Protein AF-A0A9P6LDC3-F1 (afdb_monomer)

pLDDT: mean 74.84, std 11.53, range [49.16, 89.44]

Nearest PDB structures (foldseek):
  6ywy-assembly1_0  TM=6.976E-01  e=1.462E+00  Neurospora crassa
  8rol-assembly1_A  TM=3.764E-01  e=1.462E+00  Homo sapiens
  6zqf-assembly1_UV  TM=6.733E-01  e=9.443E+00  Saccharomyces cerevisiae S288C
  3k9k-assembly2_A  TM=3.145E-01  e=1.773E+00  Homo sapiens
  7t4s-assembly1_D  TM=3.705E-01  e=4.963E+00  Human betaherpesvirus 5

Solvent-accessible surface area (backbone atoms only — not comparable to full-atom values): 4399 Å² total; per-residue (Å²): 112,70,70,52,49,69,76,37,71,85,63,56,64,48,79,45,79,43,52,94,46,97,89,46,79,70,34,46,28,44,40,39,71,75,42,87,86,52,70,53,70,39,56,99,85,65,54,63,68,61,48,51,53,50,70,67,30,64,74,48,46,50,43,47,38,59,72,68,64,62,128

Foldseek 3Di:
DVVCCVVCVLWDKDWDFPDPDPVDPTWIWIDTPLDRPDTPTDDPDDGVVVVVVVCVDPVSVVSSCVVVVPD

Structure (mmCIF, N/CA/C/O backbone):
data_AF-A0A9P6LDC3-F1
#
_entry.id   AF-A0A9P6LDC3-F1
#
loop_
_atom_site.group_PDB
_atom_site.id
_atom_site.type_symbol
_atom_site.label_atom_id
_atom_site.label_alt_id
_atom_site.label_comp_id
_atom_site.label_asym_id
_atom_site.label_entity_id
_atom_site.label_seq_id
_atom_site.pdbx_PDB_ins_code
_atom_site.Cartn_x
_atom_site.Cartn_y
_atom_site.Cartn_z
_atom_site.occupancy
_atom_site.B_iso_or_equiv
_atom_site.auth_seq_id
_atom_site.auth_comp_id
_atom_site.auth_asym_id
_atom_site.auth_atom_id
_atom_site.pdbx_PDB_model_num
ATOM 1 N N . MET A 1 1 ? -0.105 -9.283 -5.936 1.00 57.62 1 MET A N 1
ATOM 2 C CA . MET A 1 1 ? -1.013 -8.112 -5.907 1.00 57.62 1 MET A CA 1
ATOM 3 C C . MET A 1 1 ? -2.425 -8.524 -5.522 1.00 57.62 1 MET A C 1
ATOM 5 O O . MET A 1 1 ? -2.926 -7.998 -4.541 1.00 57.62 1 MET A O 1
ATOM 9 N N . GLU A 1 2 ? -3.033 -9.493 -6.212 1.00 66.88 2 GLU A N 1
ATOM 10 C CA . GLU A 1 2 ? -4.401 -9.966 -5.929 1.00 66.88 2 GLU A CA 1
ATOM 11 C C . GLU A 1 2 ? -4.620 -10.411 -4.474 1.00 66.88 2 GLU A C 1
ATOM 13 O O . GLU A 1 2 ? -5.541 -9.937 -3.819 1.00 66.88 2 GLU A O 1
ATOM 18 N N . HIS A 1 3 ? -3.687 -11.186 -3.913 1.00 72.62 3 HIS A N 1
ATOM 19 C CA . HIS A 1 3 ? -3.737 -11.618 -2.512 1.00 72.62 3 HIS A CA 1
ATOM 20 C C . HIS A 1 3 ? -3.838 -10.457 -1.501 1.00 72.62 3 HIS A C 1
ATOM 22 O O . HIS A 1 3 ? -4.539 -10.564 -0.500 1.00 72.62 3 HIS A O 1
ATOM 28 N N . LEU A 1 4 ? -3.178 -9.321 -1.767 1.00 76.31 4 LEU A N 1
ATOM 29 C CA . LEU A 1 4 ? -3.255 -8.148 -0.890 1.00 76.31 4 LEU A CA 1
ATOM 30 C C . LEU A 1 4 ? -4.610 -7.452 -1.006 1.00 76.31 4 LEU A C 1
ATOM 32 O O . LEU A 1 4 ? -5.131 -7.009 0.003 1.00 76.31 4 LEU A O 1
ATOM 36 N N . ARG A 1 5 ? -5.201 -7.402 -2.204 1.00 79.06 5 ARG A N 1
ATOM 37 C CA . ARG A 1 5 ? -6.528 -6.800 -2.419 1.00 79.06 5 ARG A CA 1
ATOM 38 C C . ARG A 1 5 ? -7.632 -7.613 -1.741 1.00 79.06 5 ARG A C 1
ATOM 40 O O . ARG A 1 5 ? -8.575 -7.035 -1.225 1.00 79.06 5 ARG A O 1
ATOM 47 N N . VAL A 1 6 ? -7.486 -8.939 -1.705 1.00 83.00 6 VAL A N 1
ATOM 48 C CA . VAL A 1 6 ? -8.404 -9.834 -0.979 1.00 83.00 6 VAL A CA 1
ATOM 49 C C . VAL A 1 6 ? -8.231 -9.692 0.534 1.00 83.00 6 VAL A C 1
ATOM 51 O O . VAL A 1 6 ? -9.212 -9.619 1.265 1.00 83.00 6 VAL A O 1
ATOM 54 N N . LYS A 1 7 ? -6.985 -9.632 1.017 1.00 83.75 7 LYS A N 1
ATOM 55 C CA . LYS A 1 7 ? -6.682 -9.545 2.453 1.00 83.75 7 LYS A CA 1
ATOM 56 C C . LYS A 1 7 ? -6.966 -8.163 3.050 1.00 83.75 7 LYS A C 1
ATOM 58 O O . LYS A 1 7 ? -7.232 -8.052 4.242 1.00 83.75 7 LYS A O 1
ATOM 63 N N . TYR A 1 8 ? -6.885 -7.128 2.222 1.00 85.25 8 TYR A N 1
ATOM 64 C CA . TYR A 1 8 ? -6.968 -5.723 2.598 1.00 85.25 8 TYR A CA 1
ATOM 65 C C . TYR A 1 8 ? -7.894 -4.975 1.622 1.00 85.25 8 TYR A C 1
ATOM 67 O O . TYR A 1 8 ? -7.425 -4.155 0.833 1.00 85.25 8 TYR A O 1
ATOM 75 N N . PRO A 1 9 ? -9.207 -5.278 1.631 1.00 85.38 9 PRO A N 1
ATOM 76 C CA . PRO A 1 9 ? -10.159 -4.736 0.655 1.00 85.38 9 PRO A CA 1
ATOM 77 C C . PRO A 1 9 ? -10.411 -3.234 0.836 1.00 85.38 9 PRO A C 1
ATOM 79 O O . PRO A 1 9 ? -10.784 -2.533 -0.102 1.00 85.38 9 PRO A O 1
ATOM 82 N N . GLU A 1 10 ? -10.193 -2.735 2.048 1.00 85.38 10 GLU A N 1
ATOM 83 C CA . GLU A 1 10 ? -10.339 -1.328 2.400 1.00 85.38 10 GLU A CA 1
ATOM 84 C C . GLU A 1 10 ? -9.134 -0.492 1.952 1.00 85.38 10 GLU A C 1
ATOM 86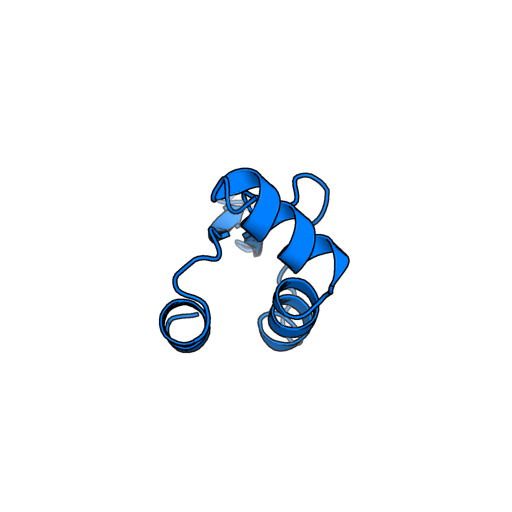 O O . GLU A 1 10 ? -9.229 0.722 1.779 1.00 85.38 10 GLU A O 1
ATOM 91 N N . ASP A 1 11 ? -7.985 -1.114 1.733 1.00 86.75 11 ASP A N 1
ATOM 92 C CA . ASP A 1 11 ? -6.753 -0.418 1.410 1.00 86.75 11 ASP A CA 1
ATOM 93 C C . ASP A 1 11 ? -6.721 -0.047 -0.080 1.00 86.7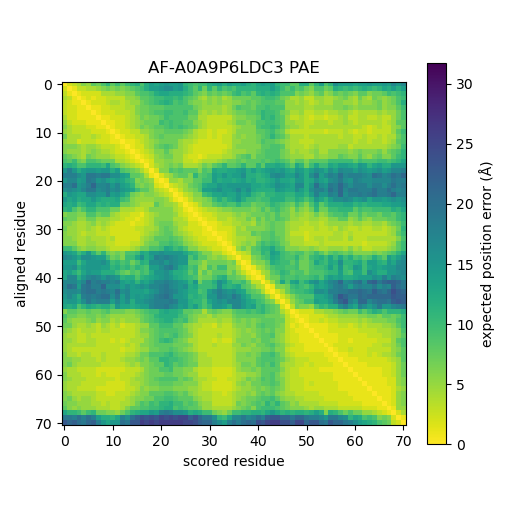5 11 ASP A C 1
ATOM 95 O O . ASP A 1 11 ? -6.806 -0.908 -0.958 1.00 86.75 11 ASP A O 1
ATOM 99 N N . LYS A 1 12 ? -6.592 1.251 -0.396 1.00 85.56 12 LYS A N 1
ATOM 100 C CA . LYS A 1 12 ? -6.578 1.720 -1.789 1.00 85.56 12 LYS A CA 1
ATOM 101 C C . LYS A 1 12 ? -5.136 1.871 -2.256 1.00 85.56 12 LYS A C 1
ATOM 103 O O . LYS A 1 12 ? -4.421 2.775 -1.825 1.00 85.56 12 LYS A O 1
ATOM 108 N N . PHE A 1 13 ? -4.713 1.024 -3.191 1.00 85.06 13 PHE A N 1
ATOM 109 C CA . PHE A 1 13 ? -3.402 1.111 -3.836 1.00 85.06 13 PHE A CA 1
ATOM 110 C C . PHE A 1 13 ? -3.439 0.610 -5.283 1.00 85.06 13 PHE A C 1
ATOM 112 O O . PHE A 1 13 ? -4.298 -0.192 -5.645 1.00 85.06 13 PHE A O 1
ATOM 119 N N . ASP A 1 14 ? -2.493 1.077 -6.096 1.00 81.69 14 ASP A N 1
ATOM 120 C CA . ASP A 1 14 ? -2.379 0.737 -7.516 1.00 81.69 14 ASP A CA 1
ATOM 121 C C . ASP A 1 14 ? -0.921 0.463 -7.924 1.00 81.69 14 ASP A C 1
ATOM 123 O O . ASP A 1 14 ? 0.014 0.992 -7.313 1.00 81.69 14 ASP A O 1
ATOM 127 N N . ALA A 1 15 ? -0.719 -0.383 -8.940 1.00 78.81 15 ALA A N 1
ATOM 128 C CA . ALA A 1 15 ? 0.590 -0.600 -9.554 1.00 78.81 15 ALA A CA 1
ATOM 129 C C . ALA A 1 15 ? 0.711 0.227 -10.829 1.00 78.81 15 ALA A C 1
ATOM 131 O O . ALA A 1 15 ? 0.140 -0.101 -11.864 1.00 78.81 15 ALA A O 1
ATOM 132 N N . VAL A 1 16 ? 1.551 1.249 -10.763 1.00 79.19 16 VAL A N 1
ATOM 133 C CA . VAL A 1 16 ? 1.828 2.142 -11.878 1.00 79.19 16 VAL A CA 1
ATOM 134 C C . VAL A 1 16 ? 3.139 1.727 -12.533 1.00 79.19 16 VAL A C 1
ATOM 136 O O . VAL A 1 16 ? 4.176 1.671 -11.873 1.00 79.19 16 VAL A O 1
ATOM 139 N N . LEU A 1 17 ? 3.119 1.479 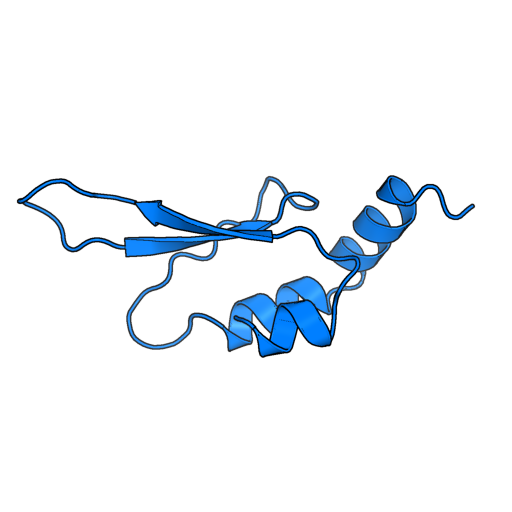-13.839 1.00 73.81 17 LEU A N 1
ATOM 140 C CA . LEU A 1 17 ? 4.332 1.296 -14.631 1.00 73.81 17 LEU A CA 1
ATOM 141 C C . LEU A 1 17 ? 4.908 2.668 -15.003 1.00 73.81 17 LEU A C 1
ATOM 143 O O . LEU A 1 17 ? 4.231 3.487 -15.625 1.00 73.81 17 LEU A O 1
ATOM 147 N N . ARG A 1 18 ? 6.155 2.944 -14.619 1.00 69.94 18 ARG A N 1
ATOM 148 C CA . ARG A 1 18 ? 6.857 4.194 -14.935 1.00 69.94 18 ARG A CA 1
ATOM 149 C C . ARG A 1 18 ? 8.055 3.907 -15.843 1.00 69.94 18 ARG A C 1
ATOM 151 O O . ARG A 1 18 ? 8.635 2.833 -15.787 1.00 69.94 18 ARG A O 1
ATOM 158 N N . ASN A 1 19 ? 8.435 4.889 -16.662 1.00 60.31 19 ASN A N 1
ATOM 159 C CA . ASN A 1 19 ? 9.476 4.792 -17.699 1.00 60.31 19 ASN A CA 1
ATOM 160 C C . ASN A 1 19 ? 9.122 3.859 -18.868 1.00 60.31 19 ASN A C 1
ATOM 162 O O . ASN A 1 19 ? 9.812 2.889 -19.137 1.00 60.31 19 ASN A O 1
ATOM 166 N N . VAL A 1 20 ? 8.098 4.228 -19.640 1.00 59.31 20 VAL A N 1
ATOM 167 C CA . VAL A 1 20 ? 7.805 3.644 -20.968 1.00 59.31 20 VAL A CA 1
ATOM 168 C C . VAL A 1 20 ? 8.697 4.246 -22.072 1.00 59.31 20 VAL A C 1
ATOM 170 O O . VAL A 1 20 ? 8.297 4.363 -23.225 1.00 59.31 20 VAL A O 1
ATOM 173 N N . ARG A 1 21 ? 9.894 4.726 -21.710 1.00 66.62 21 ARG A N 1
ATOM 174 C CA . ARG A 1 21 ? 10.855 5.282 -22.672 1.00 66.62 21 ARG A CA 1
ATOM 175 C C . ARG A 1 21 ? 11.747 4.143 -23.166 1.00 66.62 21 ARG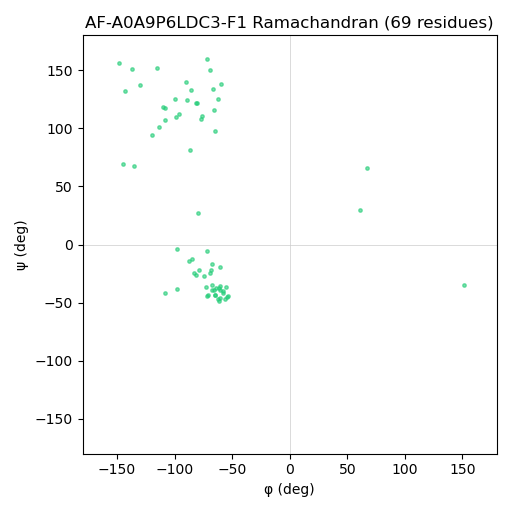 A C 1
ATOM 177 O O . ARG A 1 21 ? 12.165 3.348 -22.334 1.00 66.62 21 ARG A O 1
ATOM 184 N N . PRO A 1 22 ? 12.099 4.085 -24.459 1.00 62.69 22 PRO A N 1
ATOM 185 C CA . PRO A 1 22 ? 12.881 2.978 -25.020 1.00 62.69 22 PRO A CA 1
ATOM 186 C C . PRO A 1 22 ? 14.275 2.819 -24.384 1.00 62.69 22 PRO A C 1
ATOM 188 O O . PRO A 1 22 ? 14.866 1.750 -24.454 1.00 62.69 22 PRO A O 1
ATOM 191 N N . GLU A 1 23 ? 14.787 3.866 -23.733 1.00 73.88 23 GLU A N 1
ATOM 192 C CA . GLU A 1 23 ? 16.129 3.915 -23.142 1.00 73.88 23 GLU A CA 1
ATOM 193 C C . GLU A 1 23 ? 16.208 3.378 -21.701 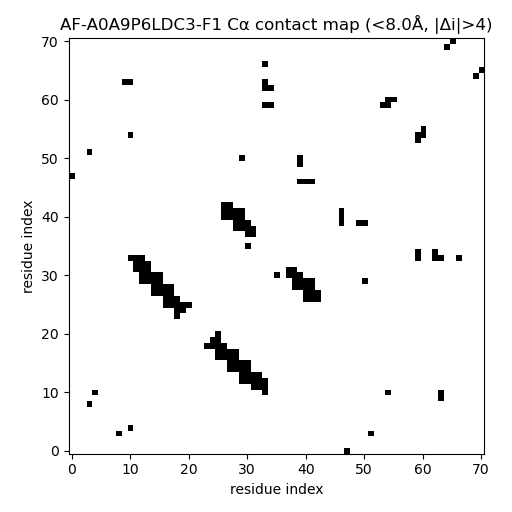1.00 73.88 23 GLU A C 1
ATOM 195 O O . GLU A 1 23 ? 17.304 3.156 -21.190 1.00 73.88 23 GLU A O 1
ATOM 200 N N . LYS A 1 24 ? 15.072 3.190 -21.009 1.00 65.88 24 LYS A N 1
ATOM 201 C CA . LYS A 1 24 ? 15.046 2.642 -19.642 1.00 65.88 24 LYS A CA 1
ATOM 202 C C . LYS A 1 24 ? 14.045 1.496 -19.533 1.00 65.88 24 LYS A C 1
ATOM 204 O O . LYS A 1 24 ? 12.927 1.637 -20.018 1.00 65.88 24 LYS A O 1
ATOM 209 N N . PRO A 1 25 ? 14.399 0.396 -18.847 1.00 68.25 25 PRO A N 1
ATOM 210 C CA . PRO A 1 25 ? 13.451 -0.674 -18.588 1.00 68.25 25 PRO A CA 1
ATOM 211 C C . PRO A 1 25 ? 12.269 -0.133 -17.781 1.00 68.25 25 PRO A C 1
ATOM 213 O O . PRO A 1 25 ? 12.439 0.672 -16.858 1.00 68.25 25 PRO A O 1
ATOM 216 N N . ALA A 1 26 ? 11.073 -0.572 -18.160 1.00 68.62 26 ALA A N 1
ATOM 217 C CA . ALA A 1 26 ? 9.847 -0.176 -17.499 1.00 68.62 26 ALA A CA 1
ATOM 218 C C . ALA A 1 26 ? 9.874 -0.647 -16.034 1.00 68.62 26 ALA A C 1
ATOM 220 O O . ALA A 1 26 ? 10.095 -1.822 -15.741 1.00 68.62 26 ALA A O 1
ATOM 221 N N . GLU A 1 27 ? 9.683 0.290 -15.112 1.00 72.62 27 GLU A N 1
ATOM 222 C CA . GLU A 1 27 ? 9.796 0.083 -13.671 1.00 72.62 27 GLU A CA 1
ATOM 223 C C . GLU A 1 27 ? 8.400 0.132 -13.052 1.00 72.62 27 GLU A C 1
ATOM 225 O O . GLU A 1 27 ? 7.725 1.165 -13.107 1.00 72.62 27 GLU A O 1
ATOM 230 N N . TRP A 1 28 ? 7.950 -0.973 -12.456 1.00 73.88 28 TRP A N 1
ATOM 231 C CA . TRP A 1 28 ? 6.705 -0.956 -11.697 1.00 73.88 28 TRP A CA 1
ATOM 232 C C . TRP A 1 28 ? 6.885 -0.127 -10.412 1.00 73.88 28 TRP A C 1
ATOM 234 O O . TRP A 1 28 ? 7.973 0.036 -9.852 1.00 73.88 28 TRP A O 1
ATOM 244 N N . ARG A 1 29 ? 5.805 0.493 -9.950 1.00 76.81 29 ARG A N 1
ATOM 245 C CA . ARG A 1 29 ? 5.767 1.261 -8.705 1.00 76.81 29 ARG A CA 1
ATOM 246 C C . ARG A 1 29 ? 4.430 1.050 -8.037 1.00 76.81 29 ARG A C 1
ATOM 248 O O . ARG A 1 29 ? 3.393 1.199 -8.672 1.00 76.81 29 ARG A O 1
ATOM 255 N N . LEU A 1 30 ? 4.454 0.748 -6.746 1.00 79.25 30 LEU A N 1
ATOM 256 C CA . LEU A 1 30 ? 3.232 0.665 -5.954 1.00 79.25 30 LEU A CA 1
ATOM 257 C C . LEU A 1 30 ? 2.922 2.036 -5.369 1.00 79.25 30 LEU A C 1
ATOM 259 O O . LEU A 1 30 ? 3.764 2.645 -4.704 1.00 79.25 30 LEU A O 1
ATOM 263 N N . ARG A 1 31 ? 1.714 2.520 -5.647 1.00 79.19 31 ARG A N 1
ATOM 264 C CA . ARG A 1 31 ? 1.187 3.784 -5.148 1.00 79.19 31 ARG A CA 1
ATOM 265 C C . ARG A 1 31 ? 0.080 3.495 -4.148 1.00 79.19 31 ARG A C 1
ATOM 267 O O . ARG A 1 31 ? -0.946 2.935 -4.515 1.00 79.19 31 ARG A O 1
ATOM 274 N N . CYS A 1 32 ? 0.272 3.920 -2.905 1.00 85.44 32 CYS A N 1
ATOM 275 C CA . CYS A 1 32 ? -0.786 3.955 -1.904 1.00 85.44 32 CYS A CA 1
ATOM 276 C C . CYS A 1 32 ? -1.572 5.269 -2.034 1.00 85.44 32 CYS A C 1
ATOM 278 O O . CYS A 1 32 ? -0.969 6.337 -2.151 1.00 85.44 32 CYS A O 1
ATOM 280 N N . TYR A 1 33 ? -2.904 5.209 -2.032 1.00 83.94 33 TYR A N 1
ATOM 281 C CA . TYR A 1 33 ? -3.745 6.411 -2.085 1.00 83.94 33 TYR A CA 1
ATOM 282 C C . TYR A 1 33 ? -3.896 7.072 -0.712 1.00 83.94 33 TYR A C 1
ATOM 284 O O . TYR A 1 33 ? -4.071 8.285 -0.640 1.00 83.94 33 TYR A O 1
ATOM 292 N N . ASP A 1 34 ? -3.771 6.299 0.365 1.00 84.06 34 ASP A N 1
ATOM 293 C CA . ASP A 1 34 ? -3.866 6.789 1.743 1.00 84.06 34 ASP A CA 1
ATOM 294 C C . ASP A 1 34 ? -2.526 7.382 2.234 1.00 84.06 34 ASP A C 1
ATOM 296 O O . ASP A 1 34 ? -2.478 8.263 3.096 1.00 84.06 34 ASP A O 1
ATOM 300 N N . CYS A 1 35 ? -1.405 6.954 1.643 1.00 82.88 35 CYS A N 1
ATOM 301 C CA . CYS A 1 35 ? -0.066 7.418 1.999 1.00 82.88 35 CYS A CA 1
ATOM 302 C C . CYS A 1 35 ? 0.646 8.084 0.808 1.00 82.88 35 CYS A C 1
ATOM 304 O O . CYS A 1 35 ? 1.333 7.403 0.046 1.00 82.88 35 CYS A O 1
ATOM 306 N N . PRO A 1 36 ? 0.576 9.425 0.674 1.00 68.38 36 PRO A N 1
ATOM 307 C CA . PRO A 1 36 ? 1.127 10.139 -0.482 1.00 68.38 36 PRO A CA 1
ATOM 308 C C . PRO A 1 36 ? 2.660 10.108 -0.572 1.00 68.38 36 PRO A C 1
ATOM 310 O O . PRO A 1 36 ? 3.216 10.399 -1.626 1.00 68.38 36 PRO A O 1
ATOM 313 N N . MET A 1 37 ? 3.351 9.762 0.519 1.00 60.91 37 MET A N 1
ATOM 314 C CA . MET A 1 37 ? 4.811 9.843 0.612 1.00 60.91 37 MET A CA 1
ATOM 315 C C . MET A 1 37 ? 5.525 8.506 0.359 1.00 60.91 37 MET A C 1
ATOM 317 O O . MET A 1 37 ? 6.752 8.473 0.348 1.00 60.91 37 MET A O 1
ATOM 321 N N . MET A 1 38 ? 4.795 7.400 0.153 1.00 61.03 38 MET A N 1
ATOM 322 C CA . MET A 1 38 ? 5.420 6.094 -0.058 1.00 61.03 38 MET A CA 1
ATOM 323 C C . MET A 1 38 ? 5.282 5.642 -1.508 1.00 61.03 38 MET A C 1
ATOM 325 O O . MET A 1 38 ? 4.216 5.234 -1.963 1.00 61.03 38 MET A O 1
ATOM 329 N N . ILE A 1 39 ? 6.401 5.701 -2.224 1.00 58.97 39 ILE A N 1
ATOM 330 C CA . ILE A 1 39 ? 6.551 5.112 -3.548 1.00 58.97 39 ILE A CA 1
ATOM 331 C C . ILE A 1 39 ? 7.571 3.990 -3.396 1.00 58.97 39 ILE A C 1
ATOM 333 O O . ILE A 1 39 ? 8.771 4.248 -3.315 1.00 58.97 39 ILE A O 1
ATOM 337 N N . CYS A 1 40 ? 7.102 2.745 -3.327 1.00 60.56 40 CYS A N 1
ATOM 338 C CA . CYS A 1 40 ? 8.005 1.603 -3.397 1.00 60.56 40 CYS A CA 1
ATOM 339 C C . CYS A 1 40 ? 8.417 1.408 -4.856 1.00 60.56 40 CYS A C 1
ATOM 341 O O . CYS A 1 40 ? 7.613 0.997 -5.696 1.00 60.56 40 CYS A O 1
ATOM 343 N N . THR A 1 41 ? 9.670 1.745 -5.150 1.00 56.34 41 THR A N 1
ATOM 344 C CA . THR A 1 41 ? 10.337 1.457 -6.418 1.00 56.34 41 THR A CA 1
ATOM 345 C C . THR A 1 41 ? 10.498 -0.052 -6.554 1.00 56.34 41 THR A C 1
ATOM 347 O O . THR A 1 41 ? 11.174 -0.669 -5.730 1.00 56.34 41 THR A O 1
ATOM 350 N N . THR A 1 42 ? 9.865 -0.679 -7.544 1.00 58.25 42 THR A N 1
ATOM 351 C CA . THR A 1 42 ? 9.936 -2.134 -7.689 1.00 58.25 42 THR A CA 1
ATOM 352 C C . THR A 1 42 ? 11.178 -2.509 -8.500 1.00 58.25 42 THR A C 1
ATOM 354 O O . THR A 1 42 ? 11.128 -2.713 -9.712 1.00 58.25 42 THR A O 1
ATOM 357 N N . GLY A 1 43 ? 12.330 -2.547 -7.837 1.00 54.78 43 GLY A N 1
ATOM 358 C CA . GLY A 1 43 ? 13.510 -3.207 -8.393 1.00 54.78 43 GLY A CA 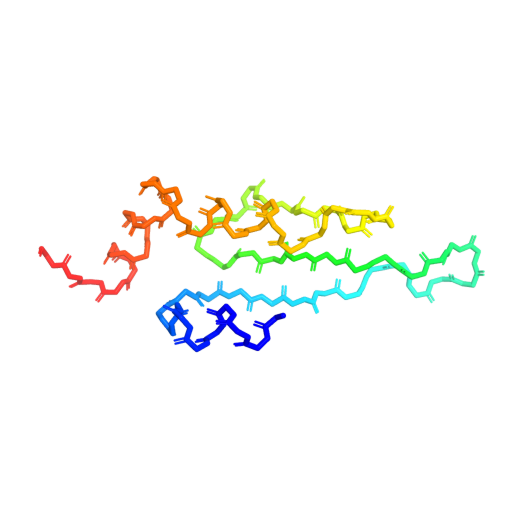1
ATOM 359 C C . GLY A 1 43 ? 13.346 -4.736 -8.375 1.00 54.78 43 GLY A C 1
ATOM 360 O O . GLY A 1 43 ? 12.528 -5.257 -7.605 1.00 54.78 43 GLY A O 1
ATOM 361 N N . PRO A 1 44 ? 14.117 -5.475 -9.193 1.00 49.16 44 PRO A N 1
ATOM 362 C CA . PRO A 1 44 ? 14.064 -6.934 -9.243 1.00 49.16 44 PRO A CA 1
ATOM 363 C C . PRO A 1 44 ? 14.537 -7.528 -7.906 1.00 49.16 44 PRO A C 1
ATOM 365 O O . PRO A 1 44 ? 15.730 -7.626 -7.648 1.00 49.16 44 PRO A O 1
ATOM 368 N N . GLY A 1 45 ? 13.595 -7.891 -7.030 1.00 54.94 45 GLY A N 1
ATOM 369 C CA . GLY A 1 45 ? 13.884 -8.664 -5.815 1.00 54.94 45 GLY A CA 1
ATOM 370 C C . GLY A 1 45 ? 12.939 -8.435 -4.634 1.00 54.94 45 GLY A C 1
ATOM 371 O O . GLY A 1 45 ? 12.615 -9.391 -3.936 1.00 54.94 45 GLY A O 1
ATOM 372 N N . THR A 1 46 ? 12.427 -7.216 -4.418 1.00 57.59 46 THR A N 1
ATOM 373 C CA . THR A 1 46 ? 11.749 -6.906 -3.135 1.00 57.59 46 THR A CA 1
ATOM 374 C C . THR A 1 46 ? 10.577 -5.949 -3.306 1.00 57.59 46 THR A C 1
ATOM 376 O O . THR A 1 46 ? 10.619 -4.785 -2.925 1.00 57.59 46 THR A O 1
ATOM 379 N N . THR A 1 47 ? 9.510 -6.427 -3.942 1.00 66.25 47 THR A N 1
ATOM 380 C CA . THR A 1 47 ? 8.435 -5.541 -4.418 1.00 66.25 47 THR A CA 1
ATOM 381 C C . THR A 1 47 ? 7.133 -5.658 -3.631 1.00 66.25 47 THR A C 1
ATOM 383 O O . THR A 1 47 ? 6.518 -4.646 -3.308 1.00 66.25 47 THR A O 1
ATOM 386 N N . LEU A 1 48 ? 6.709 -6.876 -3.284 1.00 67.50 48 LEU A N 1
ATOM 387 C CA . LEU A 1 48 ? 5.400 -7.093 -2.659 1.00 67.50 48 LEU A CA 1
ATOM 388 C C . LEU A 1 48 ? 5.478 -7.222 -1.132 1.00 67.50 48 LEU A C 1
ATOM 390 O O . LEU A 1 48 ? 4.617 -6.701 -0.432 1.00 67.50 48 LEU A O 1
ATOM 394 N N . ALA A 1 49 ? 6.524 -7.877 -0.619 1.00 70.38 49 ALA A N 1
ATOM 395 C CA . ALA A 1 49 ? 6.705 -8.098 0.817 1.00 70.38 49 ALA A CA 1
ATOM 396 C C . ALA A 1 49 ? 6.911 -6.778 1.581 1.00 70.38 49 ALA A C 1
ATOM 398 O O . ALA A 1 49 ? 6.262 -6.547 2.597 1.00 70.38 49 ALA A O 1
ATOM 399 N N . ASN A 1 50 ? 7.732 -5.866 1.047 1.00 71.69 50 ASN A N 1
ATOM 400 C CA . ASN A 1 50 ? 7.922 -4.537 1.640 1.00 71.69 50 ASN A CA 1
ATOM 401 C C . ASN A 1 50 ? 6.634 -3.712 1.626 1.00 71.69 50 ASN A C 1
ATOM 403 O O . ASN A 1 50 ? 6.339 -3.003 2.587 1.00 71.69 50 ASN A O 1
ATOM 407 N N . PHE A 1 51 ? 5.847 -3.829 0.555 1.00 77.94 51 PHE A N 1
ATOM 408 C CA . PHE A 1 51 ? 4.559 -3.158 0.489 1.00 77.94 51 PHE A CA 1
ATOM 409 C C . PHE A 1 51 ? 3.577 -3.752 1.500 1.00 77.94 51 PHE A C 1
ATOM 411 O O . PHE A 1 51 ? 2.886 -3.000 2.169 1.00 77.94 51 PHE A O 1
ATOM 418 N N . GLU A 1 52 ? 3.575 -5.073 1.703 1.00 81.31 52 GLU A N 1
ATOM 419 C CA . GLU A 1 52 ? 2.747 -5.715 2.728 1.00 81.31 52 GLU A CA 1
ATOM 420 C C . GLU A 1 52 ? 3.043 -5.177 4.141 1.00 81.31 52 GLU A C 1
ATOM 422 O O . GLU A 1 52 ? 2.117 -4.909 4.909 1.00 81.31 52 GLU A O 1
ATOM 427 N N . VAL A 1 53 ? 4.317 -4.941 4.471 1.00 84.38 53 VAL A N 1
ATOM 428 C CA . VAL A 1 53 ? 4.711 -4.306 5.741 1.00 84.38 53 VAL A CA 1
ATOM 429 C C . VAL A 1 53 ? 4.127 -2.897 5.867 1.00 84.38 53 VAL A C 1
ATOM 431 O O . VAL A 1 53 ? 3.657 -2.522 6.940 1.00 84.38 53 VAL A O 1
ATOM 434 N N . HIS A 1 54 ? 4.094 -2.127 4.778 1.00 84.19 54 HIS A N 1
ATOM 435 C CA . HIS A 1 54 ? 3.465 -0.808 4.770 1.00 84.19 54 HIS A CA 1
ATOM 436 C C . HIS A 1 54 ? 1.967 -0.870 5.085 1.00 84.19 54 HIS A C 1
ATOM 438 O O . HIS A 1 54 ? 1.513 -0.141 5.964 1.00 84.19 54 HIS A O 1
ATOM 444 N N . ILE A 1 55 ? 1.216 -1.759 4.433 1.00 85.88 55 ILE A N 1
ATOM 445 C CA . ILE A 1 55 ? -0.242 -1.881 4.639 1.00 85.88 55 ILE A CA 1
ATOM 446 C C . ILE A 1 55 ? -0.594 -2.427 6.032 1.00 85.88 55 ILE A C 1
ATOM 448 O O . ILE A 1 55 ? -1.709 -2.240 6.528 1.00 85.88 55 ILE A O 1
ATOM 452 N N . ARG A 1 56 ? 0.355 -3.116 6.677 1.00 86.12 56 ARG A N 1
ATOM 453 C CA . ARG A 1 56 ? 0.260 -3.567 8.074 1.00 86.12 56 ARG A CA 1
ATOM 454 C C . ARG A 1 56 ? 0.693 -2.504 9.085 1.00 86.12 56 ARG A C 1
ATOM 456 O O . ARG A 1 56 ? 0.454 -2.680 10.275 1.00 86.12 56 ARG A O 1
ATOM 463 N N . ASN A 1 57 ? 1.326 -1.417 8.648 1.00 88.44 57 ASN A N 1
ATOM 464 C CA . ASN A 1 57 ? 1.803 -0.373 9.545 1.00 88.44 57 ASN A CA 1
ATOM 465 C C . ASN A 1 57 ? 0.619 0.348 10.203 1.00 88.44 57 ASN A C 1
ATOM 467 O O . ASN A 1 57 ? -0.321 0.764 9.525 1.00 88.44 57 ASN A O 1
ATOM 471 N N . ILE A 1 58 ? 0.708 0.555 11.519 1.00 88.12 58 ILE A N 1
ATOM 472 C CA . ILE A 1 58 ? -0.307 1.249 12.319 1.00 88.12 58 ILE A CA 1
ATOM 473 C C . ILE A 1 58 ? -0.611 2.628 11.727 1.00 88.12 58 ILE A C 1
ATOM 475 O O . ILE A 1 58 ? -1.770 2.958 11.530 1.00 88.12 58 ILE A O 1
ATOM 479 N N . LYS A 1 59 ? 0.407 3.401 11.327 1.00 87.12 59 LYS A N 1
ATOM 480 C CA . LYS A 1 59 ? 0.198 4.743 10.748 1.00 87.12 59 LYS A CA 1
ATOM 481 C C . LYS A 1 59 ? -0.629 4.721 9.463 1.00 87.12 59 LYS A C 1
ATOM 483 O O . LYS A 1 59 ? -1.386 5.646 9.202 1.00 87.12 59 LYS A O 1
ATOM 488 N N . HIS A 1 60 ? -0.451 3.686 8.647 1.00 89.31 60 HIS A N 1
ATOM 489 C CA . HIS A 1 60 ? -1.245 3.506 7.437 1.00 89.31 60 HIS A CA 1
ATOM 490 C C . HIS A 1 60 ? -2.679 3.101 7.791 1.00 89.31 60 HIS A C 1
ATOM 492 O O . HIS A 1 60 ? -3.622 3.689 7.275 1.00 89.31 60 HIS A O 1
ATOM 498 N N . ARG A 1 61 ? -2.846 2.161 8.731 1.00 89.44 61 ARG A N 1
ATOM 4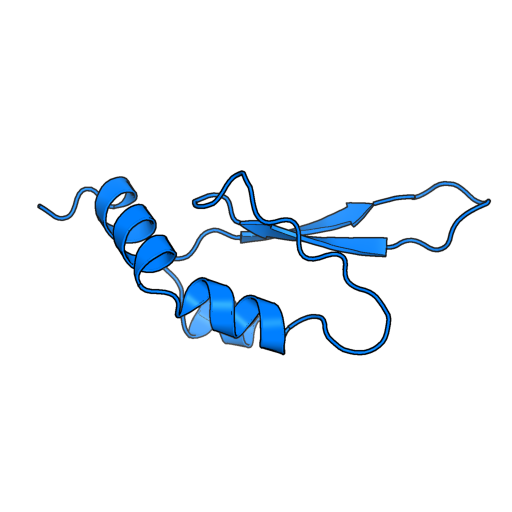99 C CA . ARG A 1 61 ? -4.164 1.727 9.221 1.00 89.44 61 ARG A CA 1
ATOM 500 C C . ARG A 1 61 ? -4.982 2.874 9.804 1.00 89.44 61 ARG A C 1
ATOM 502 O O . ARG A 1 61 ? -6.167 2.949 9.510 1.00 89.44 61 ARG A O 1
ATOM 509 N N . GLU A 1 62 ? -4.362 3.768 10.569 1.00 89.19 62 GLU A N 1
ATOM 510 C CA . GLU A 1 62 ? -5.035 4.955 11.108 1.00 89.19 62 GLU A CA 1
ATOM 511 C C . GLU A 1 62 ? -5.557 5.849 9.978 1.00 89.19 62 GLU A C 1
ATOM 513 O O . GLU A 1 62 ? -6.739 6.165 9.959 1.00 89.19 62 GLU A O 1
ATOM 518 N N . LYS A 1 63 ? -4.746 6.123 8.948 1.00 87.94 63 LYS A N 1
ATOM 519 C CA . LYS A 1 63 ? -5.206 6.886 7.777 1.00 87.94 63 LYS A CA 1
ATOM 520 C C . LYS A 1 63 ? -6.351 6.222 7.021 1.00 87.94 63 LYS A C 1
ATOM 522 O O . LYS A 1 63 ? -7.243 6.908 6.526 1.00 87.94 63 LYS A O 1
ATOM 527 N N . VAL A 1 64 ? -6.332 4.894 6.914 1.00 89.44 64 VAL A N 1
ATOM 528 C CA . VAL A 1 64 ? -7.431 4.140 6.298 1.00 89.44 64 VAL A CA 1
ATOM 529 C C . VAL A 1 64 ? -8.706 4.290 7.128 1.00 89.44 64 VAL A C 1
ATOM 531 O O . VAL A 1 64 ? -9.754 4.556 6.545 1.00 89.44 64 VAL A O 1
ATOM 534 N N . LYS A 1 65 ? -8.626 4.192 8.462 1.00 87.25 65 LYS A N 1
ATOM 535 C CA . LYS A 1 65 ? -9.770 4.422 9.362 1.00 87.25 65 LYS A CA 1
ATOM 536 C C . LYS A 1 65 ? -10.303 5.852 9.262 1.00 87.25 65 LYS A C 1
ATOM 538 O O . LYS A 1 65 ? -11.506 6.022 9.084 1.00 87.25 65 LYS A O 1
ATOM 543 N N . GLU A 1 66 ? -9.418 6.853 9.286 1.00 87.06 66 GLU A N 1
ATOM 544 C CA . GLU A 1 66 ? -9.771 8.268 9.104 1.00 87.06 66 GLU A CA 1
ATOM 545 C C . GLU A 1 66 ? -10.517 8.480 7.781 1.00 87.06 66 GLU A C 1
ATOM 547 O O . GLU A 1 66 ? -11.580 9.097 7.746 1.00 87.06 66 GLU A O 1
ATOM 552 N N . ARG A 1 67 ? -10.008 7.910 6.681 1.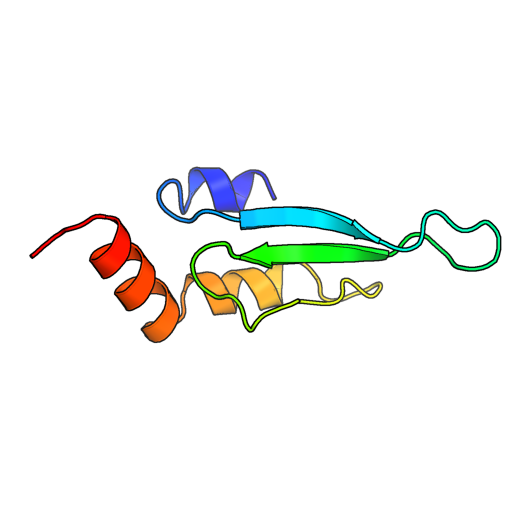00 87.38 67 ARG A N 1
ATOM 553 C CA . ARG A 1 67 ? -10.652 8.006 5.365 1.00 87.38 67 ARG A CA 1
ATOM 554 C C . ARG A 1 67 ? -11.999 7.284 5.321 1.00 87.38 67 ARG A C 1
ATOM 556 O O . ARG A 1 67 ? -12.915 7.745 4.647 1.00 87.38 67 ARG A O 1
ATOM 563 N N . LEU A 1 68 ? -12.112 6.128 5.970 1.00 86.06 68 LEU A N 1
ATOM 564 C CA . LEU A 1 68 ? -13.372 5.386 6.055 1.00 86.06 68 LEU A CA 1
ATOM 565 C C . LEU A 1 68 ? -14.396 6.061 6.972 1.00 86.06 68 LEU A C 1
ATOM 567 O O . LEU A 1 68 ? -15.536 5.605 7.019 1.00 86.06 68 LEU A O 1
ATOM 571 N N . GLY A 1 69 ? -14.012 7.137 7.667 1.00 72.81 69 GLY A N 1
ATOM 572 C CA . GLY A 1 69 ? -14.901 7.872 8.553 1.00 72.81 69 GLY A CA 1
ATOM 573 C C . GLY A 1 69 ? -15.427 7.001 9.686 1.00 72.81 69 GLY A C 1
ATOM 574 O O . GLY A 1 69 ? -16.554 7.215 10.119 1.00 72.81 69 GLY A O 1
ATOM 575 N N . HIS A 1 70 ? -14.653 6.000 10.122 1.00 56.28 70 HIS A N 1
ATOM 576 C CA . HIS A 1 7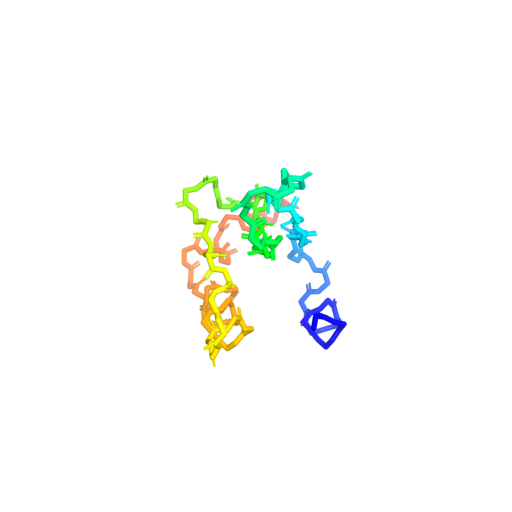0 ? -14.968 5.277 11.349 1.00 56.28 70 HIS A CA 1
ATOM 577 C C . HIS A 1 70 ? -14.564 6.178 12.527 1.00 56.28 70 HIS A C 1
ATOM 579 O O . HIS A 1 70 ? -13.363 6.430 12.670 1.00 56.28 70 HIS A O 1
ATOM 585 N N . PRO A 1 71 ? -15.524 6.721 13.300 1.00 51.84 71 PRO A N 1
ATOM 586 C CA . PRO A 1 71 ? -15.227 7.447 14.531 1.00 51.84 71 PRO A CA 1
ATOM 587 C C . PRO A 1 71 ? -14.625 6.533 15.605 1.00 51.84 71 PRO A C 1
ATOM 589 O O . PRO A 1 71 ? -14.883 5.305 15.569 1.00 51.84 71 PRO A O 1
#

Radius of gyration: 13.51 Å; Cα contacts (8 Å, |Δi|>4): 81; chains: 1; bounding box: 31×22×40 Å

Mean predicted aligned error: 7.72 Å

Organism: NCBI:txid56493

Secondary structure (DSSP, 8-state):
-HHHHHH-TT--EEEEEE--STTS--EEEEEESS-TT-EEE--TT-SSHHHHHHHHSHHHHHHHHHHHT--

Sequence (71 aa):
MEHLRVKYPEDKFDAVLRNVRPEKPAEWRLRCYDCPMMICTTGPGTTLANFEVHIRNIKHREKVKERLGHP